Protein AF-Q64CR0-F1 (afdb_monomer_lite)

Radius of gyration: 26.41 Å; chains: 1; bounding box: 49×32×72 Å

Sequence (148 aa):
MQRGFYLWGGCTNNNISYNNIIGNGNYNATGGGYEWQLYNGQSDDVDAANNWWGTNNEDQIIASIYDWNDNPKRGNATYLPILEQPAPCAPTPEEPPAFTTTDAVIALQIAAGSRPPDPRWDVSRDGSVTSLDALMILQAAAGGIEIG

pLDDT: mean 86.83, std 11.51, range [48.28, 96.38]

Foldseek 3Di:
DQAAAADAPPDPPQEAALAELAPRACDDPVLRAGARSDEFHAAAEHEQEHYENVAPPVVRVVRNYHACVNPVSGHYYHHPPYDHDHRPPDPPPPDPPQLALVLLVVLDCCQVVVDPDDCVQPLVPPPGSHNVSSVVSVCSNVVNDDRD

Structure (mmCIF, N/CA/C/O backbone):
data_AF-Q64CR0-F1
#
_entry.id   AF-Q64CR0-F1
#
loop_
_atom_site.group_PDB
_atom_site.id
_atom_site.type_symbol
_atom_site.label_atom_id
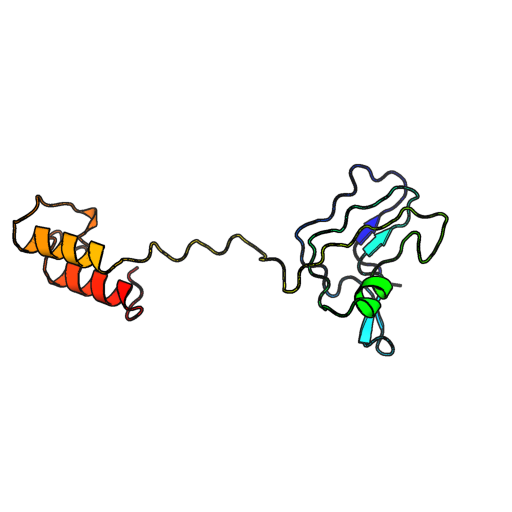_atom_site.label_alt_id
_atom_site.label_comp_id
_atom_site.label_asym_id
_atom_site.label_entity_id
_atom_site.label_seq_id
_atom_site.pdbx_PDB_ins_code
_atom_site.Cartn_x
_atom_site.Cartn_y
_atom_site.Cartn_z
_atom_site.occupancy
_atom_site.B_iso_or_equiv
_atom_site.auth_seq_id
_atom_site.auth_comp_id
_atom_site.auth_asym_id
_atom_site.auth_atom_id
_atom_site.pdbx_PDB_model_num
ATOM 1 N N . MET A 1 1 ? -2.711 0.538 -26.049 1.00 60.31 1 MET A N 1
ATOM 2 C CA . MET A 1 1 ? -1.972 -0.102 -24.942 1.00 60.31 1 MET A CA 1
ATOM 3 C C . MET A 1 1 ? -2.326 0.656 -23.683 1.00 60.31 1 MET A C 1
ATOM 5 O O . MET A 1 1 ? -2.060 1.851 -23.630 1.00 60.31 1 MET A O 1
ATOM 9 N N . GLN A 1 2 ? -3.024 0.004 -22.757 1.00 74.81 2 GLN A N 1
ATOM 10 C CA . GLN A 1 2 ? -3.391 0.595 -21.474 1.00 74.81 2 GLN A CA 1
ATOM 11 C C . GLN A 1 2 ? -2.157 0.569 -20.568 1.00 74.81 2 GLN A C 1
ATOM 13 O O . GLN A 1 2 ? -1.472 -0.448 -20.498 1.00 74.81 2 GLN A O 1
ATOM 18 N N . ARG A 1 3 ? -1.834 1.714 -19.969 1.00 80.62 3 ARG A N 1
ATOM 19 C CA . ARG A 1 3 ? -0.774 1.875 -18.970 1.00 80.62 3 ARG A CA 1
ATOM 20 C C . ARG A 1 3 ? -1.450 2.398 -17.713 1.00 80.62 3 ARG A C 1
ATOM 22 O O . ARG A 1 3 ? -2.359 3.218 -17.846 1.00 80.62 3 ARG A O 1
ATOM 29 N N . GLY A 1 4 ? -1.012 1.921 -16.556 1.00 87.75 4 GLY A N 1
ATOM 30 C CA . GLY A 1 4 ? -1.514 2.374 -15.267 1.00 87.75 4 GLY A CA 1
ATOM 31 C C . GLY A 1 4 ? -0.984 3.756 -14.913 1.00 87.75 4 GLY A C 1
ATOM 32 O O . GLY A 1 4 ? -1.261 4.741 -15.597 1.00 87.75 4 GLY A O 1
ATOM 33 N N . PHE A 1 5 ? -0.185 3.836 -13.852 1.00 89.69 5 PHE A N 1
ATOM 34 C CA . PHE A 1 5 ? 0.500 5.076 -13.502 1.00 89.69 5 PHE A CA 1
ATOM 35 C C . PHE A 1 5 ? 1.548 5.410 -14.562 1.00 89.69 5 PHE A C 1
ATOM 37 O O . PHE A 1 5 ? 2.520 4.681 -14.731 1.00 89.69 5 PHE A O 1
ATOM 44 N N . TYR A 1 6 ? 1.343 6.505 -15.289 1.00 91.62 6 TYR A N 1
ATOM 45 C CA . TYR A 1 6 ? 2.212 6.921 -16.385 1.00 91.62 6 TYR A CA 1
ATOM 46 C C . TYR A 1 6 ? 2.936 8.217 -16.037 1.00 91.62 6 TYR A C 1
ATOM 48 O O . TYR A 1 6 ? 2.332 9.291 -16.048 1.00 91.62 6 TYR A O 1
ATOM 56 N N . LEU A 1 7 ? 4.233 8.116 -15.750 1.00 91.00 7 LEU A N 1
ATOM 57 C CA . LEU A 1 7 ? 5.079 9.272 -15.477 1.00 91.00 7 LEU A CA 1
ATOM 58 C C . LEU A 1 7 ? 5.726 9.733 -16.784 1.00 91.00 7 LEU A C 1
ATOM 60 O O . LEU A 1 7 ? 6.404 8.958 -17.464 1.00 91.00 7 LEU A O 1
ATOM 64 N N . TRP A 1 8 ? 5.497 10.992 -17.151 1.00 88.12 8 TRP A N 1
ATOM 65 C CA . TRP A 1 8 ? 6.022 11.609 -18.370 1.00 88.12 8 TRP A CA 1
ATOM 66 C C . TRP A 1 8 ? 6.968 12.762 -18.027 1.00 88.12 8 TRP A C 1
ATOM 68 O O . TRP A 1 8 ? 6.900 13.321 -16.938 1.00 88.12 8 TRP A O 1
ATOM 78 N N . GLY A 1 9 ? 7.868 13.103 -18.956 1.00 83.75 9 GLY A N 1
ATOM 79 C CA . GLY A 1 9 ? 8.964 14.047 -18.720 1.00 83.75 9 GLY A CA 1
ATOM 80 C C . GLY A 1 9 ? 8.524 15.338 -18.021 1.00 83.75 9 GLY A C 1
ATOM 81 O O . GLY A 1 9 ? 7.617 16.023 -18.494 1.00 83.75 9 GLY A O 1
ATOM 82 N N . GLY A 1 10 ? 9.197 15.654 -16.910 1.00 80.19 10 GLY A N 1
ATOM 83 C CA . GLY A 1 10 ? 8.918 16.819 -16.067 1.00 80.19 10 GLY A CA 1
ATOM 84 C C . GLY A 1 10 ? 8.221 16.512 -14.735 1.00 80.19 10 GLY A C 1
ATOM 85 O O . GLY A 1 10 ? 8.020 17.442 -13.955 1.00 80.19 10 GLY A O 1
ATOM 86 N N . CYS A 1 11 ? 7.864 15.253 -14.446 1.00 85.56 11 CYS A N 1
ATOM 87 C CA . CYS A 1 11 ? 7.427 14.841 -13.109 1.00 85.56 11 CYS A CA 1
ATOM 88 C C . CYS A 1 11 ? 8.577 14.985 -12.095 1.00 85.56 11 CYS A C 1
ATOM 90 O O . CYS A 1 11 ? 9.704 14.575 -12.350 1.00 85.56 11 CYS A O 1
ATOM 92 N N . THR A 1 12 ? 8.300 15.581 -10.936 1.00 85.44 12 THR A N 1
ATOM 93 C CA . THR A 1 12 ? 9.266 15.733 -9.838 1.00 85.44 12 THR A CA 1
ATOM 94 C C . THR A 1 12 ? 8.683 15.150 -8.555 1.00 85.44 12 THR A C 1
ATOM 96 O O . THR A 1 12 ? 7.465 15.051 -8.419 1.00 85.44 12 THR A O 1
ATOM 99 N N . ASN A 1 13 ? 9.546 14.767 -7.606 1.00 85.56 13 ASN A N 1
ATOM 100 C CA . ASN A 1 13 ? 9.154 14.094 -6.358 1.00 85.56 13 ASN A CA 1
ATOM 101 C C . ASN A 1 13 ? 8.369 12.792 -6.602 1.00 85.56 13 ASN A C 1
ATOM 103 O O . ASN A 1 13 ? 7.288 12.595 -6.050 1.00 85.56 13 ASN A O 1
ATOM 107 N N . ASN A 1 14 ? 8.917 11.912 -7.443 1.00 90.00 14 ASN A N 1
ATOM 108 C CA . ASN A 1 14 ? 8.285 10.676 -7.910 1.00 90.00 14 ASN A CA 1
ATOM 109 C C . ASN A 1 14 ? 8.219 9.587 -6.820 1.00 90.00 14 ASN A C 1
ATOM 111 O O . ASN A 1 14 ? 8.844 8.538 -6.948 1.00 90.00 14 ASN A O 1
ATOM 115 N N . ASN A 1 15 ? 7.483 9.848 -5.740 1.00 93.81 15 ASN A N 1
ATOM 116 C CA . ASN A 1 15 ? 7.232 8.902 -4.660 1.00 93.81 15 ASN A CA 1
ATOM 117 C C . ASN A 1 15 ? 5.801 8.361 -4.761 1.00 93.81 15 ASN A C 1
ATOM 119 O O . ASN A 1 15 ? 4.828 9.099 -4.601 1.00 93.81 15 ASN A O 1
ATOM 123 N N . ILE A 1 16 ? 5.692 7.065 -5.021 1.00 92.19 16 ILE A N 1
ATOM 124 C CA . ILE A 1 16 ? 4.451 6.306 -5.102 1.00 92.19 16 ILE A CA 1
ATOM 125 C C . ILE A 1 16 ? 4.616 5.155 -4.118 1.00 92.19 16 ILE A C 1
ATOM 127 O O . ILE A 1 16 ? 4.974 4.068 -4.530 1.00 92.19 16 ILE A O 1
ATOM 131 N N . SER A 1 17 ? 4.402 5.372 -2.824 1.00 92.12 17 SER A N 1
ATOM 132 C CA . SER A 1 17 ? 4.565 4.344 -1.783 1.00 92.12 17 SER A CA 1
ATOM 133 C C . SER A 1 17 ? 3.294 4.172 -0.954 1.00 92.12 17 SER A C 1
ATOM 135 O O . SER A 1 17 ? 2.471 5.087 -0.888 1.00 92.12 17 SER A O 1
ATOM 137 N N . TYR A 1 18 ? 3.128 3.005 -0.321 1.00 90.88 18 TYR A N 1
ATOM 138 C CA . TYR A 1 18 ? 1.992 2.673 0.555 1.00 90.88 18 TYR A CA 1
ATOM 139 C C . TYR A 1 18 ? 0.626 2.582 -0.145 1.00 90.88 18 TYR A C 1
ATOM 141 O O . TYR A 1 18 ? -0.404 2.919 0.435 1.00 90.88 18 TYR A O 1
ATOM 149 N N . ASN A 1 19 ? 0.598 2.096 -1.388 1.00 91.06 19 ASN A N 1
ATOM 150 C CA . ASN A 1 19 ? -0.622 1.934 -2.182 1.00 91.06 19 ASN A CA 1
ATOM 151 C C . ASN A 1 19 ? -0.907 0.468 -2.541 1.00 91.06 19 ASN A C 1
ATOM 153 O O . ASN A 1 19 ? -0.029 -0.394 -2.525 1.00 91.06 19 ASN A O 1
ATOM 157 N N . ASN A 1 20 ? -2.151 0.214 -2.952 1.00 91.44 20 ASN A N 1
ATOM 158 C CA . ASN A 1 20 ? -2.539 -0.972 -3.714 1.00 91.44 20 ASN A CA 1
ATOM 159 C C . ASN A 1 20 ? -2.471 -0.660 -5.210 1.00 91.44 20 ASN A C 1
ATOM 161 O O . ASN A 1 20 ? -3.334 0.044 -5.734 1.00 91.44 20 ASN A O 1
ATOM 165 N N . ILE A 1 21 ? -1.474 -1.196 -5.903 1.00 91.62 21 ILE A N 1
ATOM 166 C CA . ILE A 1 21 ? -1.304 -1.074 -7.350 1.00 91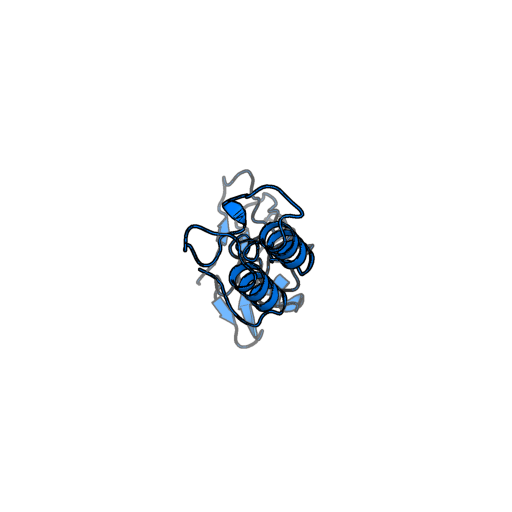.62 21 ILE A CA 1
ATOM 167 C C . ILE A 1 21 ? -1.753 -2.396 -7.981 1.00 91.62 21 ILE A C 1
ATOM 169 O O . ILE A 1 21 ? -0.963 -3.323 -8.132 1.00 91.62 21 ILE A O 1
ATOM 173 N N . ILE A 1 22 ? -3.045 -2.498 -8.306 1.00 89.56 22 ILE A N 1
ATOM 174 C CA . ILE A 1 22 ? -3.657 -3.736 -8.809 1.00 89.56 22 ILE A CA 1
ATOM 175 C C . ILE A 1 22 ? -4.527 -3.433 -10.025 1.00 89.56 22 ILE A C 1
ATOM 177 O O . ILE A 1 22 ? -5.421 -2.596 -9.955 1.00 89.56 22 ILE A O 1
ATOM 181 N N . GLY A 1 23 ? -4.322 -4.157 -11.124 1.00 87.50 23 GLY A N 1
ATOM 182 C CA . GLY A 1 23 ? -5.198 -4.087 -12.294 1.00 87.50 23 GLY A CA 1
ATOM 183 C C . GLY A 1 23 ? -5.109 -2.779 -13.079 1.00 87.50 23 GLY A C 1
ATOM 184 O O . GLY A 1 23 ? -5.988 -2.486 -13.883 1.00 87.50 23 GLY A O 1
ATOM 185 N N . ASN A 1 24 ? -4.053 -1.989 -12.862 1.00 85.62 24 ASN A N 1
ATOM 186 C CA . ASN A 1 24 ? -3.898 -0.681 -13.505 1.00 85.62 24 ASN A CA 1
ATOM 187 C C . ASN A 1 24 ? -3.365 -0.785 -14.946 1.00 85.62 24 ASN A C 1
ATOM 189 O O . ASN A 1 24 ? -3.497 0.148 -15.737 1.00 85.62 24 ASN A O 1
ATOM 193 N N . GLY A 1 25 ? -2.734 -1.911 -15.272 1.00 85.56 25 GLY A N 1
ATOM 194 C CA . GLY A 1 25 ? -2.094 -2.181 -16.554 1.00 85.56 25 GLY A CA 1
ATOM 195 C C . GLY A 1 25 ? -2.948 -3.013 -17.511 1.00 85.56 25 GLY A C 1
ATOM 196 O O . GLY A 1 25 ? -4.147 -3.200 -17.315 1.00 85.56 25 GLY A O 1
ATOM 197 N N . ASN A 1 26 ? -2.318 -3.553 -18.552 1.00 87.62 26 ASN A N 1
ATOM 198 C CA . ASN A 1 26 ? -2.961 -4.509 -19.451 1.00 87.62 26 ASN A CA 1
ATOM 199 C C . ASN A 1 26 ? -2.784 -5.936 -18.916 1.00 87.62 26 ASN A C 1
ATOM 201 O O . ASN A 1 26 ? -1.672 -6.323 -18.576 1.00 87.62 26 ASN A O 1
ATOM 205 N N . TYR A 1 27 ? -3.847 -6.738 -18.868 1.00 86.31 27 TYR A N 1
ATOM 206 C CA . TYR A 1 27 ? -3.720 -8.131 -18.435 1.00 86.31 27 TYR A CA 1
ATOM 207 C C . TYR A 1 27 ? -3.036 -8.979 -19.518 1.00 86.31 27 TYR A C 1
ATOM 209 O O . TYR A 1 27 ? -3.538 -9.077 -20.641 1.00 86.31 27 TYR A O 1
ATOM 217 N N . ASN A 1 28 ? -1.914 -9.617 -19.182 1.00 85.81 28 ASN A N 1
ATOM 218 C CA . ASN A 1 28 ? -1.245 -10.596 -20.031 1.00 85.81 28 ASN A CA 1
ATOM 219 C C . ASN A 1 28 ? -1.557 -12.016 -19.535 1.00 85.81 28 ASN A C 1
ATOM 221 O O . ASN A 1 28 ? -1.006 -12.485 -18.538 1.00 85.81 28 ASN A O 1
ATOM 225 N N . ALA A 1 29 ? -2.410 -12.726 -20.279 1.00 84.75 29 ALA A N 1
ATOM 226 C CA . ALA A 1 29 ? -2.801 -14.101 -19.965 1.00 84.75 29 ALA A CA 1
ATOM 227 C C . ALA A 1 29 ? -1.630 -15.102 -20.008 1.00 84.75 29 ALA A C 1
ATOM 229 O O . ALA A 1 29 ? -1.674 -16.112 -19.314 1.00 84.75 29 ALA A O 1
ATOM 230 N N . THR A 1 30 ? -0.579 -14.823 -20.784 1.00 84.19 30 THR A N 1
ATOM 231 C CA . THR A 1 30 ? 0.622 -15.669 -20.871 1.00 84.19 30 THR A CA 1
ATOM 232 C C . THR A 1 30 ? 1.508 -15.518 -19.633 1.00 84.19 30 THR A C 1
ATOM 234 O O . THR A 1 30 ? 2.052 -16.507 -19.156 1.00 84.19 30 THR A O 1
ATOM 237 N N . GLY A 1 31 ? 1.638 -14.297 -19.097 1.00 76.50 31 GLY A N 1
ATOM 238 C CA . GLY A 1 31 ? 2.384 -14.013 -17.859 1.00 76.50 31 GLY A CA 1
ATOM 239 C C . GLY A 1 31 ? 1.558 -14.184 -16.576 1.00 76.50 31 GLY A C 1
ATOM 240 O O . GLY A 1 31 ? 2.094 -14.141 -15.468 1.00 76.50 31 GLY A O 1
ATOM 241 N N . GLY A 1 32 ? 0.240 -14.370 -16.710 1.00 80.88 32 GLY A N 1
ATOM 242 C CA . GLY A 1 32 ? -0.687 -14.527 -15.591 1.00 80.88 32 GLY A CA 1
ATOM 243 C C . GLY A 1 32 ? -0.817 -13.280 -14.710 1.00 80.88 32 GLY A C 1
ATOM 244 O O . GLY A 1 32 ? -1.171 -13.411 -13.541 1.00 80.88 32 GLY A O 1
ATOM 245 N N . GLY A 1 33 ? -0.522 -12.090 -15.242 1.00 82.94 33 GLY A N 1
ATOM 246 C CA . GLY A 1 33 ? -0.438 -10.844 -14.476 1.00 82.94 33 GLY A CA 1
ATOM 247 C C . GLY A 1 33 ? -0.726 -9.595 -15.311 1.00 82.94 33 GLY A C 1
ATOM 248 O O . GLY A 1 33 ? -0.936 -9.672 -16.521 1.00 82.94 33 GLY A O 1
ATOM 249 N N . TYR A 1 34 ? -0.765 -8.436 -14.653 1.00 86.25 34 TYR A N 1
ATOM 250 C CA . TYR A 1 34 ? -0.947 -7.141 -15.312 1.00 86.25 34 TYR A CA 1
ATOM 251 C C . TYR A 1 34 ? 0.406 -6.527 -15.670 1.00 86.25 34 TYR A C 1
ATOM 253 O O . TYR A 1 34 ? 1.241 -6.326 -14.797 1.00 86.25 34 TYR A O 1
ATOM 261 N N . GLU A 1 35 ? 0.596 -6.171 -16.935 1.00 88.94 35 GLU A N 1
ATOM 262 C CA . GLU A 1 35 ? 1.792 -5.492 -17.435 1.00 88.94 35 GLU A CA 1
ATOM 263 C C . GLU A 1 35 ? 1.611 -3.977 -17.419 1.00 88.94 35 GLU A C 1
ATOM 265 O O . GLU A 1 35 ? 0.528 -3.462 -17.723 1.00 88.94 35 GLU A O 1
ATOM 270 N N . TRP A 1 36 ? 2.691 -3.257 -17.114 1.00 91.44 36 TRP A N 1
ATOM 271 C CA . TRP A 1 36 ? 2.727 -1.788 -17.111 1.00 91.44 36 TRP A CA 1
ATOM 272 C C . TRP A 1 36 ? 1.698 -1.143 -16.168 1.00 91.44 36 TRP A C 1
ATOM 274 O O . TRP A 1 36 ? 1.072 -0.127 -16.494 1.00 91.44 36 TRP A O 1
ATOM 284 N N . GLN A 1 37 ? 1.525 -1.734 -14.985 1.00 93.38 37 GLN A N 1
ATOM 285 C CA . GLN A 1 37 ? 0.800 -1.128 -13.869 1.00 93.38 37 GLN A CA 1
ATOM 286 C C . GLN A 1 37 ? 1.457 0.186 -13.418 1.00 93.38 37 GLN A C 1
ATOM 288 O O . GLN A 1 37 ? 0.750 1.149 -13.109 1.00 93.38 37 GLN A O 1
ATOM 293 N N . LEU A 1 38 ? 2.794 0.241 -13.447 1.00 94.56 38 LEU A N 1
ATOM 294 C CA . LEU A 1 38 ? 3.601 1.454 -13.318 1.00 94.56 38 LEU A CA 1
ATOM 295 C C . LEU A 1 38 ? 4.474 1.602 -14.566 1.00 94.56 38 LEU A C 1
ATOM 297 O O . LEU A 1 38 ? 5.156 0.668 -14.974 1.00 94.56 38 LEU A O 1
ATOM 301 N N . TYR A 1 39 ? 4.461 2.778 -15.181 1.00 94.56 39 TYR A N 1
ATOM 302 C CA . TYR A 1 39 ? 5.239 3.071 -16.375 1.00 94.56 39 TYR A CA 1
ATOM 303 C C . TYR A 1 39 ? 6.065 4.338 -16.166 1.00 94.56 39 TYR A C 1
ATOM 305 O O . TYR A 1 39 ? 5.544 5.459 -16.224 1.00 94.56 39 TYR A O 1
ATOM 313 N N . ASN A 1 40 ? 7.373 4.153 -15.981 1.00 94.31 40 ASN A N 1
ATOM 314 C CA . ASN A 1 40 ? 8.339 5.231 -15.867 1.00 94.31 40 ASN A CA 1
ATOM 315 C C . ASN A 1 40 ? 8.814 5.684 -17.260 1.00 94.31 40 ASN A C 1
ATOM 317 O O . ASN A 1 40 ? 9.752 5.154 -17.855 1.00 94.31 40 ASN A O 1
ATOM 321 N N . GLY A 1 41 ? 8.125 6.675 -17.828 1.00 92.56 41 GLY A N 1
ATOM 322 C CA . GLY A 1 41 ? 8.417 7.239 -19.149 1.00 92.56 41 GLY A CA 1
ATOM 323 C C . GLY A 1 41 ? 9.451 8.369 -19.153 1.00 92.56 41 GLY A C 1
ATOM 324 O O . GLY A 1 41 ? 9.659 8.986 -20.200 1.00 92.56 41 GLY A O 1
ATOM 325 N N . GLN A 1 42 ? 10.096 8.643 -18.024 1.00 93.50 42 GLN A N 1
ATOM 326 C CA . GLN A 1 42 ? 11.094 9.702 -17.812 1.00 93.50 42 GLN A CA 1
ATOM 327 C C . GLN A 1 42 ? 12.482 9.105 -17.530 1.00 93.50 42 GLN A C 1
ATOM 329 O O . GLN A 1 42 ? 12.628 7.888 -17.443 1.00 93.50 42 GLN A O 1
ATOM 334 N N . SER A 1 43 ? 13.503 9.958 -17.437 1.00 93.62 43 SER A N 1
ATOM 335 C CA . SER A 1 43 ? 14.869 9.581 -17.043 1.00 93.62 43 SER A CA 1
ATOM 336 C C . SER A 1 43 ? 15.097 9.599 -15.532 1.00 93.62 43 SER A C 1
ATOM 338 O O . SER A 1 43 ? 16.126 9.108 -15.087 1.00 93.62 43 SER A O 1
ATOM 340 N N . ASP A 1 44 ? 14.173 10.182 -14.768 1.00 94.88 44 ASP A N 1
ATOM 341 C CA . ASP A 1 44 ? 14.284 10.289 -13.317 1.00 94.88 44 ASP A CA 1
ATOM 342 C C . ASP A 1 44 ? 13.787 9.015 -12.631 1.00 94.88 44 ASP A C 1
ATOM 344 O O . ASP A 1 44 ? 12.842 8.360 -13.096 1.00 94.88 44 ASP A O 1
ATOM 348 N N . ASP A 1 45 ? 14.432 8.677 -11.519 1.00 94.38 45 ASP A N 1
ATOM 349 C CA . ASP A 1 45 ? 14.073 7.523 -10.704 1.00 94.38 45 ASP A CA 1
ATOM 350 C C . ASP A 1 45 ? 12.714 7.728 -10.017 1.00 94.38 45 ASP A C 1
ATOM 352 O O . ASP A 1 45 ? 12.263 8.855 -9.764 1.00 94.38 45 ASP A O 1
ATOM 356 N N . VAL A 1 46 ? 12.055 6.610 -9.725 1.00 95.62 46 VAL A N 1
ATOM 357 C CA . VAL A 1 46 ? 10.766 6.539 -9.037 1.00 95.62 46 VAL A CA 1
ATOM 358 C C . VAL A 1 46 ? 10.933 5.672 -7.799 1.00 95.62 46 VAL A C 1
ATOM 360 O O . VAL A 1 46 ? 11.406 4.539 -7.884 1.00 95.62 46 VAL A O 1
ATOM 363 N N . ASP A 1 47 ? 10.523 6.197 -6.650 1.00 95.81 47 ASP A N 1
ATOM 364 C CA . ASP A 1 47 ? 10.357 5.398 -5.442 1.00 95.81 47 ASP A CA 1
ATOM 365 C C . ASP A 1 47 ? 8.963 4.771 -5.480 1.00 95.81 47 ASP A C 1
ATOM 367 O O . ASP A 1 47 ? 7.951 5.467 -5.388 1.00 95.81 47 ASP A O 1
ATOM 371 N N . ALA A 1 48 ? 8.923 3.460 -5.694 1.00 95.06 48 ALA A N 1
ATOM 372 C CA . ALA A 1 48 ? 7.719 2.644 -5.736 1.00 95.06 48 ALA A CA 1
ATOM 373 C C . ALA A 1 48 ? 7.725 1.574 -4.630 1.00 95.06 48 ALA A C 1
ATOM 375 O O . ALA A 1 48 ? 7.069 0.531 -4.759 1.00 95.06 48 ALA A O 1
ATOM 376 N N . ALA A 1 49 ? 8.483 1.804 -3.557 1.00 94.38 49 ALA A N 1
ATOM 377 C CA . ALA A 1 49 ? 8.586 0.883 -2.441 1.00 94.38 49 ALA A CA 1
ATOM 378 C C . ALA A 1 49 ? 7.304 0.868 -1.598 1.00 94.38 49 ALA A C 1
ATOM 380 O O . ALA A 1 49 ? 6.489 1.790 -1.613 1.00 94.38 49 ALA A O 1
ATOM 381 N N . ASN A 1 50 ? 7.143 -0.180 -0.796 1.00 94.00 50 ASN A N 1
ATOM 382 C CA . ASN A 1 50 ? 6.035 -0.370 0.138 1.00 94.00 50 ASN A CA 1
ATOM 383 C C . ASN A 1 50 ? 4.653 -0.363 -0.534 1.00 94.00 50 ASN A C 1
ATOM 385 O O . ASN A 1 50 ? 3.679 0.074 0.074 1.00 94.00 50 ASN A O 1
ATOM 389 N N . ASN A 1 51 ? 4.542 -0.837 -1.775 1.00 93.88 51 ASN A N 1
ATOM 390 C CA . ASN A 1 51 ? 3.249 -1.055 -2.424 1.00 93.88 51 ASN A CA 1
ATOM 391 C C . ASN A 1 51 ? 2.882 -2.534 -2.471 1.00 93.88 51 ASN A C 1
ATOM 393 O O . ASN A 1 51 ? 3.745 -3.413 -2.489 1.00 93.88 51 ASN A O 1
ATOM 397 N N . TRP A 1 52 ? 1.581 -2.786 -2.562 1.00 94.12 52 TRP A N 1
ATOM 398 C CA . TRP A 1 52 ? 1.029 -4.081 -2.925 1.00 94.12 52 TRP A CA 1
ATOM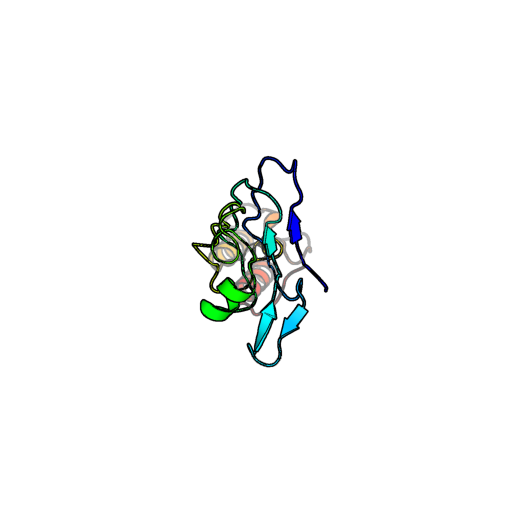 399 C C . TRP A 1 52 ? 0.753 -4.129 -4.426 1.00 94.12 52 TRP A C 1
ATOM 401 O O . TRP A 1 52 ? -0.044 -3.338 -4.926 1.00 94.12 52 TRP A O 1
ATOM 411 N N . TRP A 1 53 ? 1.365 -5.076 -5.136 1.00 92.94 53 TRP A N 1
ATOM 412 C CA . TRP A 1 53 ? 1.292 -5.185 -6.603 1.00 92.94 53 TRP A CA 1
ATOM 413 C C . TRP A 1 53 ? 0.224 -6.169 -7.109 1.00 92.94 53 TRP A C 1
ATOM 415 O O . TRP A 1 53 ? 0.143 -6.457 -8.306 1.00 92.94 53 TRP A O 1
ATOM 425 N N . GLY A 1 54 ? -0.586 -6.720 -6.198 1.00 90.00 54 GLY A N 1
ATOM 426 C CA . GLY A 1 54 ? -1.572 -7.761 -6.503 1.00 90.00 54 GLY A CA 1
ATOM 427 C C . GLY A 1 54 ? -1.027 -9.192 -6.438 1.00 90.00 54 GLY A C 1
ATOM 428 O O . GLY A 1 54 ? -1.801 -10.133 -6.597 1.00 90.00 54 GLY A O 1
ATOM 429 N N . THR A 1 55 ? 0.276 -9.369 -6.213 1.00 90.00 55 THR A N 1
ATOM 430 C CA . THR A 1 55 ? 0.966 -10.665 -6.195 1.00 90.00 55 THR A CA 1
ATOM 431 C C . THR A 1 55 ? 2.277 -10.563 -5.411 1.00 90.00 55 THR A C 1
ATOM 433 O O . THR A 1 55 ? 2.842 -9.478 -5.306 1.00 90.00 55 THR A O 1
ATOM 436 N N . ASN A 1 56 ? 2.765 -11.703 -4.914 1.00 92.44 56 ASN A N 1
ATOM 437 C CA . ASN A 1 56 ? 4.109 -11.865 -4.335 1.00 92.44 56 ASN A CA 1
ATOM 438 C C . ASN A 1 56 ? 5.108 -12.465 -5.335 1.00 92.44 56 ASN A C 1
ATOM 440 O O . ASN A 1 56 ? 6.255 -12.731 -4.988 1.00 92.44 56 ASN A O 1
ATOM 444 N N . ASN A 1 57 ? 4.670 -12.738 -6.566 1.00 91.88 57 ASN A N 1
ATOM 445 C CA . ASN A 1 57 ? 5.538 -13.267 -7.606 1.00 91.88 57 ASN A CA 1
ATOM 446 C C . ASN A 1 57 ? 6.374 -12.132 -8.212 1.00 91.88 57 ASN A C 1
ATOM 448 O O . ASN A 1 57 ? 5.855 -11.323 -8.978 1.00 91.88 57 ASN A O 1
ATOM 452 N N . GLU A 1 58 ? 7.663 -12.100 -7.884 1.00 91.50 58 GLU A N 1
ATOM 453 C CA . GLU A 1 58 ? 8.604 -11.067 -8.323 1.00 91.50 58 GLU A CA 1
ATOM 454 C C . GLU A 1 58 ? 8.677 -10.931 -9.851 1.00 91.50 58 GLU A C 1
ATOM 456 O O . GLU A 1 58 ? 8.666 -9.810 -10.350 1.00 91.50 58 GLU A O 1
ATOM 461 N N . ASP A 1 59 ? 8.615 -12.030 -10.612 1.00 90.75 59 ASP A N 1
ATOM 462 C CA . ASP A 1 59 ? 8.619 -11.976 -12.083 1.00 90.75 59 ASP A CA 1
ATOM 463 C C . ASP A 1 59 ? 7.391 -11.228 -12.625 1.00 90.75 59 ASP A C 1
ATOM 465 O O . ASP A 1 59 ? 7.480 -10.459 -13.585 1.00 90.75 59 ASP A O 1
ATOM 469 N N . GLN A 1 60 ? 6.230 -11.419 -11.988 1.00 91.56 60 GLN A N 1
ATOM 470 C CA . GLN A 1 60 ? 5.006 -10.697 -12.345 1.00 91.56 60 GLN A CA 1
ATOM 471 C C . GLN A 1 60 ? 5.080 -9.223 -11.943 1.00 91.56 60 GLN A C 1
ATOM 473 O O . GLN A 1 60 ? 4.548 -8.375 -12.657 1.00 91.56 60 GLN A O 1
ATOM 478 N N . ILE A 1 61 ? 5.738 -8.910 -10.824 1.00 93.19 61 ILE A N 1
ATOM 479 C CA . ILE A 1 61 ? 5.934 -7.532 -10.360 1.00 93.19 61 ILE A CA 1
ATOM 480 C C . ILE A 1 61 ? 6.873 -6.792 -11.311 1.00 93.19 61 ILE A C 1
ATOM 482 O O . ILE A 1 61 ? 6.513 -5.714 -11.780 1.00 93.19 61 ILE A O 1
ATOM 486 N N . ILE A 1 62 ? 8.010 -7.395 -11.665 1.00 93.00 62 ILE A N 1
ATOM 487 C CA . ILE A 1 62 ? 8.968 -6.847 -12.632 1.00 93.00 62 ILE A CA 1
ATOM 488 C C . ILE A 1 62 ? 8.273 -6.607 -13.974 1.00 93.00 62 ILE A C 1
ATOM 490 O O . ILE A 1 62 ? 8.330 -5.498 -14.487 1.00 93.00 62 ILE A O 1
ATOM 494 N N . ALA A 1 63 ? 7.526 -7.581 -14.506 1.00 91.62 63 ALA A N 1
ATOM 495 C CA . ALA A 1 63 ? 6.768 -7.398 -15.751 1.00 91.62 63 ALA A CA 1
ATOM 496 C C . ALA A 1 63 ? 5.673 -6.310 -15.655 1.00 91.62 63 ALA A C 1
ATOM 498 O O . ALA A 1 63 ? 5.235 -5.745 -16.664 1.00 91.62 63 ALA A O 1
ATOM 499 N N . SER A 1 64 ? 5.208 -6.003 -14.442 1.00 92.81 64 SER A N 1
ATOM 500 C CA . SER A 1 64 ? 4.207 -4.965 -14.191 1.00 92.81 64 SER A CA 1
ATOM 501 C C . SER A 1 64 ? 4.779 -3.546 -14.131 1.00 92.81 64 SER A C 1
ATOM 503 O O . SER A 1 64 ? 4.008 -2.581 -14.141 1.00 92.81 64 SER A O 1
ATOM 505 N N . ILE A 1 65 ? 6.103 -3.401 -14.117 1.00 95.50 65 ILE A N 1
ATOM 506 C CA . ILE A 1 65 ? 6.820 -2.133 -14.015 1.00 95.50 65 ILE A CA 1
ATOM 507 C C . ILE A 1 65 ? 7.601 -1.924 -15.310 1.00 95.50 65 ILE A C 1
ATOM 509 O O . ILE A 1 65 ? 8.309 -2.812 -15.751 1.00 95.50 65 ILE A O 1
ATOM 513 N N . TYR A 1 66 ? 7.461 -0.753 -15.928 1.00 94.50 66 TYR A N 1
ATOM 514 C CA . TYR A 1 66 ? 8.310 -0.357 -17.050 1.00 94.50 66 TYR A CA 1
ATOM 515 C C . TYR A 1 66 ? 9.314 0.700 -16.593 1.00 94.50 66 TYR A C 1
ATOM 517 O O . TYR A 1 66 ? 8.893 1.805 -16.232 1.00 94.50 66 TYR A O 1
ATOM 525 N N . ASP A 1 67 ? 10.612 0.396 -16.631 1.00 95.25 67 ASP A N 1
ATOM 526 C CA . ASP A 1 67 ? 11.668 1.281 -16.120 1.00 95.25 67 ASP A CA 1
ATOM 527 C C . ASP A 1 67 ? 13.033 1.116 -16.835 1.00 95.25 67 ASP A C 1
ATOM 529 O O . ASP A 1 67 ? 13.095 0.814 -18.033 1.00 95.25 67 ASP A O 1
ATOM 533 N N . TRP A 1 68 ? 14.136 1.402 -16.131 1.00 95.81 68 TRP A N 1
ATOM 534 C CA . TRP A 1 68 ? 15.507 1.209 -16.605 1.00 95.81 68 TRP A CA 1
ATOM 535 C C . TRP A 1 68 ? 15.810 -0.229 -17.058 1.00 95.81 68 TRP A C 1
ATOM 537 O O . TRP A 1 68 ? 16.542 -0.406 -18.037 1.00 95.81 68 TRP A O 1
ATOM 547 N N . ASN A 1 69 ? 15.240 -1.242 -16.395 1.00 94.31 69 ASN A N 1
ATOM 548 C CA . ASN A 1 69 ? 15.450 -2.652 -16.721 1.00 94.31 69 ASN A CA 1
ATOM 549 C C . ASN A 1 69 ? 14.896 -3.002 -18.115 1.00 94.31 69 ASN A C 1
ATOM 551 O O . ASN A 1 69 ? 15.512 -3.766 -18.857 1.00 94.31 69 ASN A O 1
ATOM 555 N N . ASP A 1 70 ? 13.782 -2.382 -18.515 1.00 94.56 70 ASP A N 1
ATOM 556 C CA . ASP A 1 70 ? 13.227 -2.506 -19.869 1.00 94.56 70 ASP A CA 1
ATOM 557 C C . ASP A 1 70 ? 13.939 -1.608 -20.883 1.00 94.56 70 ASP A C 1
ATOM 559 O O . ASP A 1 70 ? 14.072 -1.942 -22.066 1.00 94.56 70 ASP A O 1
ATOM 563 N N . ASN A 1 71 ? 14.349 -0.412 -20.454 1.00 94.31 71 ASN A N 1
ATOM 564 C CA . ASN A 1 71 ? 14.973 0.573 -21.321 1.00 94.31 71 ASN A CA 1
ATOM 565 C C . ASN A 1 71 ? 15.977 1.447 -20.553 1.00 94.31 71 ASN A C 1
ATOM 567 O O . ASN A 1 71 ? 15.558 2.366 -19.847 1.00 94.31 71 ASN A O 1
ATOM 571 N N . PRO A 1 72 ? 17.291 1.311 -20.818 1.00 94.56 72 PRO A N 1
ATOM 572 C CA . PRO A 1 72 ? 18.341 2.034 -20.094 1.00 94.56 72 PRO A CA 1
ATOM 573 C C . PRO A 1 72 ? 18.302 3.568 -20.189 1.00 94.56 72 PRO A C 1
ATOM 575 O O . PRO A 1 72 ? 19.095 4.245 -19.541 1.00 94.56 72 PRO A O 1
ATOM 578 N N . LYS A 1 73 ? 17.433 4.145 -21.034 1.00 94.25 73 LYS A N 1
ATOM 579 C CA . LYS A 1 73 ? 17.194 5.599 -21.111 1.00 94.25 73 LYS A CA 1
ATOM 580 C C . LYS A 1 73 ? 16.169 6.095 -20.084 1.00 94.25 73 LYS A C 1
ATOM 582 O O . LYS A 1 73 ? 15.854 7.286 -20.084 1.00 94.25 73 LYS A O 1
ATOM 587 N N . ARG A 1 74 ? 15.579 5.194 -19.300 1.00 94.19 74 ARG A N 1
ATOM 588 C CA . ARG A 1 74 ? 14.603 5.498 -18.253 1.00 94.19 74 ARG A CA 1
ATOM 589 C C . ARG A 1 74 ? 15.260 5.467 -16.882 1.00 94.19 74 ARG A C 1
ATOM 591 O O . ARG A 1 74 ? 16.306 4.844 -16.727 1.00 94.19 74 ARG A O 1
ATOM 598 N N . GLY A 1 75 ? 14.645 6.151 -15.924 1.00 93.94 75 GLY A N 1
ATOM 599 C CA . GLY A 1 75 ? 15.026 6.025 -14.520 1.00 93.94 75 GLY A CA 1
ATOM 600 C C . GLY A 1 75 ? 14.567 4.690 -13.939 1.00 93.94 75 GLY A C 1
ATOM 601 O O . GLY A 1 75 ? 13.645 4.056 -14.465 1.00 93.94 75 GLY A O 1
ATOM 602 N N . ASN A 1 76 ? 15.203 4.273 -12.854 1.00 95.44 76 ASN A N 1
ATOM 603 C CA . ASN A 1 76 ? 14.874 3.052 -12.131 1.00 95.44 76 ASN A CA 1
ATOM 604 C C . ASN A 1 76 ? 13.587 3.230 -11.314 1.00 95.44 76 ASN A C 1
ATOM 606 O O . ASN A 1 76 ? 13.374 4.285 -10.716 1.00 95.44 76 ASN A O 1
ATOM 610 N N . ALA A 1 77 ? 12.744 2.203 -11.252 1.00 95.69 77 ALA A N 1
ATOM 611 C CA . ALA A 1 77 ? 11.603 2.152 -10.349 1.00 95.69 77 ALA A CA 1
ATOM 612 C C . ALA A 1 77 ? 11.934 1.221 -9.176 1.00 95.69 77 ALA A C 1
ATOM 614 O O . ALA A 1 77 ? 11.871 -0.004 -9.271 1.00 95.69 77 ALA A O 1
ATOM 615 N N . THR A 1 78 ? 12.297 1.809 -8.040 1.00 96.38 78 THR A N 1
ATOM 616 C CA . THR A 1 78 ? 12.654 1.051 -6.839 1.00 96.38 78 THR A CA 1
ATOM 617 C C . THR A 1 78 ? 11.385 0.513 -6.188 1.00 96.38 78 THR A C 1
ATOM 619 O O . THR A 1 78 ? 10.672 1.265 -5.538 1.00 96.38 78 THR A O 1
ATOM 622 N N . TYR A 1 79 ? 11.084 -0.774 -6.369 1.00 94.50 79 TYR A N 1
ATOM 623 C CA . TYR A 1 79 ? 9.844 -1.394 -5.876 1.00 94.50 79 TYR A CA 1
ATOM 624 C C . TYR A 1 79 ? 10.012 -2.201 -4.582 1.00 94.50 79 TYR A C 1
ATOM 626 O O . TYR A 1 79 ? 9.023 -2.655 -4.007 1.00 94.50 79 TYR A O 1
ATOM 634 N N . LEU A 1 80 ? 11.253 -2.383 -4.119 1.00 94.00 80 LEU A N 1
ATOM 635 C CA . LEU A 1 80 ? 11.563 -3.079 -2.874 1.00 94.00 80 LEU A CA 1
ATOM 636 C C . LEU A 1 80 ? 11.722 -2.091 -1.707 1.00 94.00 80 LEU A C 1
ATOM 638 O O . LEU A 1 80 ? 12.356 -1.049 -1.880 1.00 94.00 80 LEU A O 1
ATOM 642 N N . PRO A 1 81 ? 11.232 -2.441 -0.503 1.00 95.12 81 PRO A N 1
ATOM 643 C CA . PRO A 1 81 ? 10.475 -3.660 -0.178 1.00 95.12 81 PRO A CA 1
ATOM 644 C C . PRO A 1 81 ? 9.048 -3.657 -0.758 1.00 95.12 81 PRO A C 1
ATOM 646 O O . PRO A 1 81 ? 8.429 -2.602 -0.855 1.00 95.12 81 PRO A O 1
ATOM 649 N N . ILE A 1 82 ? 8.510 -4.833 -1.100 1.00 92.56 82 ILE A N 1
ATOM 650 C CA . ILE A 1 82 ? 7.091 -4.998 -1.466 1.00 92.56 82 ILE A CA 1
ATOM 651 C C . ILE A 1 82 ? 6.238 -5.255 -0.220 1.00 92.56 82 ILE A C 1
ATOM 653 O O . ILE A 1 82 ? 6.737 -5.755 0.788 1.00 92.56 82 ILE A O 1
ATOM 657 N N . LEU A 1 83 ? 4.942 -4.955 -0.291 1.00 92.06 83 LEU A N 1
ATOM 658 C CA . LEU A 1 83 ? 3.985 -5.497 0.672 1.00 92.06 83 LEU A CA 1
ATOM 659 C C . LEU A 1 83 ? 3.650 -6.942 0.291 1.00 92.06 83 LEU A C 1
ATOM 661 O O . LEU A 1 83 ? 3.493 -7.240 -0.887 1.00 92.06 83 LEU A O 1
ATOM 665 N N . GLU A 1 84 ? 3.506 -7.823 1.281 1.00 90.19 84 GLU A N 1
ATOM 666 C CA . GLU A 1 84 ? 3.126 -9.231 1.053 1.00 90.19 84 GLU A CA 1
ATOM 667 C C . GLU A 1 84 ? 1.605 -9.453 0.991 1.00 90.19 84 GLU A C 1
ATOM 669 O O . GLU A 1 84 ? 1.129 -10.545 0.669 1.00 90.19 84 GLU A O 1
ATOM 674 N N . GLN A 1 85 ? 0.842 -8.411 1.320 1.00 88.88 85 GLN A N 1
ATOM 675 C CA . GLN A 1 85 ? -0.616 -8.370 1.335 1.00 88.88 85 GLN A CA 1
ATOM 676 C C . GLN A 1 85 ? -1.096 -6.968 0.928 1.00 88.88 85 GLN A C 1
ATOM 678 O O . GLN A 1 85 ? -0.302 -6.023 0.995 1.00 88.88 85 GLN A O 1
ATOM 683 N N . PRO A 1 86 ? -2.375 -6.800 0.538 1.00 89.00 86 PRO A N 1
ATOM 684 C CA . PRO A 1 86 ? -2.933 -5.490 0.229 1.00 89.00 86 PRO A CA 1
ATOM 685 C C . PRO A 1 86 ? -2.602 -4.425 1.275 1.00 89.00 86 PRO A C 1
ATOM 687 O O . PRO A 1 86 ? -2.788 -4.637 2.474 1.00 89.00 86 PRO A O 1
ATOM 690 N N . ALA A 1 87 ? -2.142 -3.264 0.805 1.00 85.56 87 ALA A N 1
ATOM 691 C CA . ALA A 1 87 ? -2.036 -2.065 1.613 1.00 85.56 87 ALA A CA 1
ATOM 692 C C . ALA A 1 87 ? -3.414 -1.776 2.240 1.00 85.56 87 ALA A C 1
ATOM 694 O O . 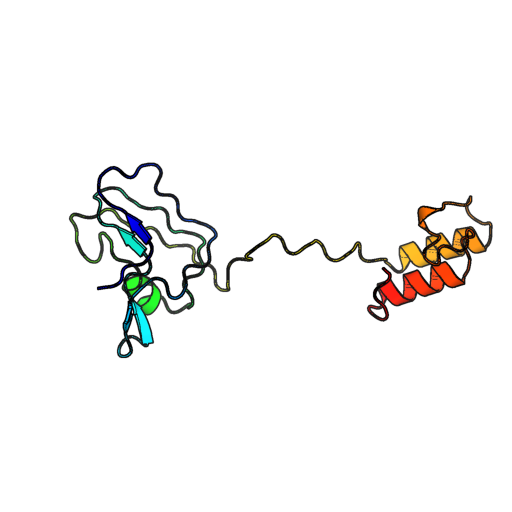ALA A 1 87 ? -4.429 -1.793 1.533 1.00 85.56 87 ALA A O 1
ATOM 695 N N . PRO A 1 88 ? -3.499 -1.510 3.548 1.00 78.12 88 PRO A N 1
ATOM 696 C CA . PRO A 1 88 ? -4.755 -1.107 4.157 1.00 78.12 88 PRO A CA 1
ATOM 697 C C . PRO A 1 88 ? -5.250 0.178 3.476 1.00 78.12 88 PRO A C 1
ATOM 699 O O . PRO A 1 88 ? -4.544 1.182 3.446 1.00 78.12 88 PRO A O 1
ATOM 702 N N . CYS A 1 89 ? -6.455 0.164 2.900 1.00 65.44 89 CYS A N 1
ATOM 703 C CA . CYS A 1 89 ? -7.010 1.323 2.184 1.00 65.44 89 CYS A CA 1
ATOM 704 C C . CYS A 1 89 ? -7.509 2.447 3.114 1.00 65.44 89 CYS A C 1
ATOM 706 O O . CYS A 1 89 ? -7.985 3.480 2.652 1.00 65.44 89 CYS A O 1
ATOM 708 N N . ALA A 1 90 ? -7.398 2.244 4.422 1.00 53.00 90 ALA A N 1
ATOM 709 C CA . ALA A 1 90 ? -7.629 3.206 5.485 1.00 53.00 90 ALA A CA 1
ATOM 710 C C . ALA A 1 90 ? -6.873 2.695 6.723 1.00 53.00 90 ALA A C 1
ATOM 712 O O . ALA A 1 90 ? -6.661 1.479 6.817 1.00 53.00 90 ALA A O 1
ATOM 713 N N . PRO A 1 91 ? -6.513 3.547 7.704 1.00 52.06 91 PRO A N 1
ATOM 714 C CA . PRO A 1 91 ? -6.409 3.031 9.061 1.00 52.06 91 PRO A CA 1
ATOM 715 C C . PRO A 1 91 ? -7.711 2.269 9.310 1.00 52.06 91 PRO A C 1
ATOM 717 O O . PRO A 1 91 ? -8.797 2.836 9.161 1.00 52.06 91 PRO A O 1
ATOM 720 N N . THR A 1 92 ? -7.621 0.966 9.585 1.00 48.28 92 THR A N 1
ATOM 721 C CA . THR A 1 92 ? -8.758 0.259 10.171 1.00 48.28 92 THR A CA 1
ATOM 722 C C . THR A 1 92 ? -9.218 1.142 11.323 1.00 48.28 92 THR A C 1
ATOM 724 O O . THR A 1 92 ? -8.344 1.546 12.102 1.00 48.28 92 THR A O 1
ATOM 727 N N . PRO A 1 93 ? -10.510 1.522 11.409 1.00 50.78 93 PRO A N 1
ATOM 728 C CA . PRO A 1 93 ? -11.015 2.119 12.633 1.00 50.78 93 PRO A CA 1
ATOM 729 C C . PRO A 1 93 ? -10.446 1.272 13.762 1.00 50.78 93 PRO A C 1
ATOM 731 O O . PRO A 1 93 ? -10.536 0.042 13.674 1.00 50.78 93 PRO A O 1
ATOM 734 N N . GLU A 1 94 ? -9.749 1.898 14.715 1.00 54.19 94 GLU A N 1
ATOM 735 C CA . GLU A 1 94 ? -9.406 1.203 15.948 1.00 54.19 94 GLU A CA 1
ATOM 736 C C . GLU A 1 94 ? -10.672 0.458 16.353 1.00 54.19 94 GLU A C 1
ATOM 738 O O . GLU A 1 94 ? -11.759 1.049 16.364 1.00 54.19 94 GLU A O 1
ATOM 743 N N . GLU A 1 95 ? -10.544 -0.856 16.525 1.00 54.81 95 GLU A N 1
ATOM 744 C CA . GLU A 1 95 ? -11.598 -1.692 17.077 1.00 54.81 95 GLU A CA 1
ATOM 745 C C . GLU A 1 95 ? -12.264 -0.880 18.201 1.00 54.81 95 GLU A C 1
ATOM 747 O O . GLU A 1 95 ? -11.523 -0.270 18.990 1.00 54.81 95 GLU A O 1
ATOM 752 N N . PRO A 1 96 ? -13.609 -0.736 18.220 1.00 55.50 96 PRO A N 1
ATOM 753 C CA . PRO A 1 96 ? -14.279 0.076 19.235 1.00 55.50 96 PRO A CA 1
ATOM 754 C C . PRO A 1 96 ? -13.667 -0.286 20.585 1.00 55.50 96 PRO A C 1
ATOM 756 O O . PRO A 1 96 ? -13.439 -1.481 20.788 1.00 55.50 96 PRO A O 1
ATOM 759 N N . PRO A 1 97 ? -13.324 0.703 21.440 1.00 56.91 97 PRO A N 1
ATOM 760 C CA . PRO A 1 97 ? -12.454 0.495 22.592 1.00 56.91 97 PRO A CA 1
ATOM 761 C C . PRO A 1 97 ? -12.865 -0.796 23.272 1.00 56.91 97 PRO A C 1
ATOM 763 O O . PRO A 1 97 ? -13.997 -0.891 23.749 1.00 56.91 97 PRO A O 1
ATOM 766 N N . ALA A 1 98 ? -11.996 -1.807 23.184 1.00 66.75 98 ALA A N 1
ATOM 767 C CA . ALA A 1 98 ? -12.342 -3.139 23.628 1.00 66.75 98 ALA A CA 1
ATOM 768 C C . ALA A 1 98 ? -12.603 -3.025 25.121 1.00 66.75 98 ALA A C 1
ATOM 770 O O . ALA A 1 98 ? -11.669 -2.892 25.913 1.00 66.75 98 ALA A O 1
ATOM 771 N N . PHE A 1 99 ? -13.881 -3.008 25.495 1.00 77.62 99 PHE A N 1
ATOM 772 C CA . PHE A 1 99 ? -14.267 -3.159 26.877 1.00 77.62 99 PHE A CA 1
ATOM 773 C C . PHE A 1 99 ? -13.548 -4.401 27.375 1.00 77.62 99 PHE A C 1
ATOM 775 O O . PHE A 1 99 ? -13.587 -5.457 26.754 1.00 77.62 99 PHE A O 1
ATOM 782 N N . THR A 1 100 ? -12.801 -4.255 28.451 1.00 85.50 100 THR A N 1
ATOM 783 C CA . THR A 1 100 ? -12.045 -5.347 29.040 1.00 85.50 100 THR A CA 1
ATOM 784 C C . THR A 1 100 ? -12.816 -5.905 30.224 1.00 85.50 100 THR A C 1
ATOM 786 O O . THR A 1 100 ? -13.712 -5.275 30.791 1.00 85.50 100 THR A O 1
ATOM 789 N N . THR A 1 101 ? -12.420 -7.081 30.699 1.00 87.69 101 THR A N 1
ATOM 790 C CA . THR A 1 101 ? -12.920 -7.591 31.982 1.00 87.69 101 THR A CA 1
ATOM 791 C C . THR A 1 101 ? -12.627 -6.625 33.138 1.00 87.69 101 THR A C 1
ATOM 793 O O . THR A 1 101 ? -13.353 -6.623 34.128 1.00 87.69 101 THR A O 1
ATOM 796 N N . THR A 1 102 ? -11.590 -5.785 33.023 1.00 90.81 102 THR A N 1
ATOM 797 C CA . THR A 1 102 ? -11.276 -4.738 34.009 1.00 90.81 102 THR A CA 1
ATOM 798 C C . THR A 1 102 ? -12.379 -3.689 34.071 1.00 90.81 102 THR A C 1
ATOM 800 O O . THR A 1 102 ? -12.783 -3.290 35.160 1.00 90.81 102 THR A O 1
ATOM 803 N N . ASP A 1 103 ? -12.917 -3.292 32.924 1.00 91.50 103 ASP A N 1
ATOM 804 C CA . ASP A 1 103 ? -13.995 -2.309 32.828 1.00 91.50 103 ASP A CA 1
ATOM 805 C C . ASP A 1 103 ? -15.285 -2.834 33.470 1.00 91.50 103 ASP A C 1
ATOM 807 O O . ASP A 1 103 ? -15.953 -2.121 34.223 1.00 91.50 103 ASP A O 1
ATOM 811 N N . ALA A 1 104 ? -15.574 -4.127 33.290 1.00 91.81 104 ALA A N 1
ATOM 812 C CA . ALA A 1 104 ? -16.697 -4.787 33.955 1.00 91.81 104 ALA A CA 1
ATOM 813 C C . ALA A 1 104 ? -16.529 -4.785 35.484 1.00 91.81 104 ALA A C 1
ATOM 815 O O . ALA A 1 104 ? -17.490 -4.562 36.223 1.00 91.81 104 ALA A O 1
ATOM 816 N N . VAL A 1 105 ? -15.301 -4.984 35.980 1.00 94.44 105 VAL A N 1
ATOM 817 C CA . VAL A 1 105 ? -15.000 -4.901 37.418 1.00 94.44 105 VAL A CA 1
ATOM 818 C C . VAL A 1 105 ? -15.187 -3.477 37.939 1.00 94.44 105 VAL A C 1
ATOM 820 O O . VAL A 1 105 ? -15.694 -3.307 39.047 1.00 94.44 105 VAL A O 1
ATOM 823 N N . ILE A 1 106 ? -14.833 -2.451 37.163 1.00 93.62 106 ILE A N 1
ATOM 824 C CA . ILE A 1 106 ? -15.059 -1.053 37.548 1.00 93.62 106 ILE A CA 1
ATOM 825 C C . ILE A 1 106 ? -16.558 -0.761 37.680 1.00 93.62 106 ILE A C 1
ATOM 827 O O . ILE A 1 106 ? -16.975 -0.227 38.711 1.00 93.62 106 ILE A O 1
ATOM 831 N N . ALA A 1 107 ? -17.366 -1.150 36.693 1.00 93.62 107 ALA A N 1
ATOM 832 C CA . ALA A 1 107 ? -18.819 -0.994 36.750 1.00 93.62 107 ALA A CA 1
ATOM 833 C C . ALA A 1 107 ? -19.424 -1.760 37.941 1.00 93.62 107 ALA A C 1
ATOM 835 O O . ALA A 1 107 ? -20.245 -1.220 38.683 1.00 93.62 107 ALA A O 1
ATOM 836 N N . LEU A 1 108 ? -18.939 -2.977 38.212 1.00 94.50 108 LEU A N 1
ATOM 837 C CA . LEU A 1 108 ? -19.371 -3.769 39.364 1.00 94.50 108 LEU A CA 1
ATOM 838 C C . LEU A 1 108 ? -18.998 -3.115 40.706 1.00 94.50 108 LEU A C 1
ATOM 840 O O . LEU A 1 108 ? -19.790 -3.149 41.646 1.00 94.50 108 LEU A O 1
ATOM 844 N N . GLN A 1 109 ? -17.818 -2.496 40.813 1.00 96.12 109 GLN A N 1
ATOM 845 C CA . GLN A 1 109 ? -17.405 -1.755 42.012 1.00 96.12 109 GLN A CA 1
ATOM 846 C C . GLN A 1 109 ? -18.295 -0.535 42.267 1.00 96.12 109 GLN A C 1
ATOM 848 O O . GLN A 1 109 ? -18.588 -0.236 43.427 1.00 96.12 109 GLN A O 1
ATOM 853 N N . ILE A 1 110 ? -18.730 0.154 41.208 1.00 94.25 110 ILE A N 1
ATOM 854 C CA . ILE A 1 110 ? -19.680 1.269 41.310 1.00 94.25 110 ILE A CA 1
ATOM 855 C C . ILE A 1 110 ? -21.051 0.744 41.753 1.00 94.25 110 ILE A C 1
ATOM 857 O O . ILE A 1 110 ? -21.607 1.260 42.721 1.00 94.25 110 ILE A O 1
ATOM 861 N N . ALA A 1 111 ? -21.544 -0.334 41.137 1.00 93.62 111 ALA A N 1
ATOM 862 C CA . ALA A 1 111 ? -22.811 -0.970 41.505 1.00 93.62 111 ALA A CA 1
ATOM 863 C C . ALA A 1 111 ? -22.826 -1.467 42.966 1.00 93.62 111 ALA A C 1
ATOM 865 O O . ALA A 1 111 ? -23.846 -1.393 43.647 1.00 93.62 111 ALA A O 1
ATOM 866 N N . ALA A 1 112 ? -21.681 -1.935 43.474 1.00 94.38 112 ALA A N 1
ATOM 867 C CA . ALA A 1 112 ? -21.501 -2.347 44.866 1.00 94.38 112 ALA A CA 1
ATOM 868 C C . ALA A 1 112 ? -21.291 -1.171 45.844 1.00 94.38 112 ALA A C 1
ATOM 870 O O . ALA A 1 112 ? -21.073 -1.400 47.034 1.00 94.38 112 ALA A O 1
ATOM 871 N N . GLY A 1 113 ? -21.282 0.080 45.368 1.00 92.06 113 GLY A N 1
ATOM 872 C CA . GLY A 1 113 ? -21.019 1.272 46.183 1.00 92.06 113 GLY A CA 1
ATOM 873 C C . GLY A 1 113 ? -19.579 1.379 46.699 1.00 92.06 113 GLY A C 1
ATOM 874 O O . GLY A 1 113 ? -19.287 2.203 47.563 1.00 92.06 113 GLY A O 1
ATOM 875 N N . SER A 1 114 ? -18.664 0.558 46.178 1.00 92.94 114 SER A N 1
ATOM 876 C CA . SER A 1 114 ? -17.236 0.577 46.530 1.00 92.94 114 SER A CA 1
ATOM 877 C C . SER A 1 114 ? -16.461 1.668 45.784 1.00 92.94 114 SER A C 1
ATOM 879 O O . SER A 1 114 ? -15.287 1.905 46.068 1.00 92.94 114 SER A O 1
ATOM 881 N N . ARG A 1 115 ? -17.107 2.332 44.819 1.00 92.31 115 ARG A N 1
ATOM 882 C CA . ARG A 1 115 ? -16.545 3.408 44.001 1.00 92.31 115 ARG A CA 1
ATOM 883 C C . ARG A 1 115 ? -17.624 4.472 43.728 1.00 92.31 115 ARG A C 1
ATOM 885 O O . ARG A 1 115 ? -18.793 4.107 43.616 1.00 92.31 115 ARG A O 1
ATOM 892 N N . PRO A 1 116 ? -17.276 5.773 43.646 1.00 91.62 116 PRO A N 1
ATOM 893 C CA . PRO A 1 116 ? -18.242 6.822 43.319 1.00 91.62 116 PRO A CA 1
ATOM 894 C C . PRO A 1 116 ? -18.881 6.614 41.933 1.00 91.62 116 PRO A C 1
ATOM 896 O O . PRO A 1 116 ? -18.207 6.084 41.046 1.00 91.62 116 PRO A O 1
ATOM 899 N N . PRO A 1 117 ? -20.137 7.062 41.728 1.00 89.19 117 PRO A N 1
ATOM 900 C CA . PRO A 1 117 ? -20.814 6.986 40.436 1.00 89.19 117 PRO A CA 1
ATOM 901 C C . PRO A 1 117 ? -20.036 7.695 39.326 1.00 89.19 117 PRO A C 1
ATOM 903 O O . PRO A 1 117 ? -19.556 8.815 39.510 1.00 89.19 117 PRO A O 1
ATOM 906 N N . ASP A 1 118 ? -19.950 7.052 38.166 1.00 89.62 118 ASP A N 1
ATOM 907 C CA . ASP A 1 118 ? -19.303 7.589 36.973 1.00 89.62 118 ASP A CA 1
ATOM 908 C C . ASP A 1 118 ? -20.153 7.220 35.744 1.00 89.62 118 ASP A C 1
ATOM 910 O O . ASP A 1 118 ? -20.210 6.042 35.385 1.00 89.62 118 ASP A O 1
ATOM 914 N N . PRO A 1 119 ? -20.819 8.204 35.104 1.00 88.06 119 PRO A N 1
ATOM 915 C CA . PRO A 1 119 ? -21.733 7.974 33.981 1.00 88.06 119 PRO A CA 1
ATOM 916 C C . PRO A 1 119 ? -21.092 7.298 32.768 1.00 88.06 119 PRO A C 1
ATOM 918 O O . PRO A 1 119 ? -21.798 6.804 31.900 1.00 88.06 119 PRO A O 1
ATOM 921 N N . ARG A 1 120 ? -19.756 7.261 32.684 1.00 88.38 120 ARG A N 1
ATOM 922 C CA . ARG A 1 120 ? -19.049 6.557 31.604 1.00 88.38 120 ARG A CA 1
ATOM 923 C C . ARG A 1 120 ? -19.280 5.045 31.622 1.00 88.38 120 ARG A C 1
ATOM 925 O O . ARG A 1 120 ? -19.062 4.406 30.601 1.00 88.38 120 ARG A O 1
ATOM 932 N N . TRP A 1 121 ? -19.702 4.493 32.759 1.00 89.50 121 TRP A N 1
ATOM 933 C CA . TRP A 1 121 ? -19.993 3.067 32.921 1.00 89.50 121 TRP A CA 1
ATOM 934 C C . TRP A 1 121 ? -21.489 2.743 32.876 1.00 89.50 121 TRP A C 1
ATOM 936 O O . TRP A 1 121 ? -21.841 1.596 33.111 1.00 89.50 121 TRP A O 1
ATOM 946 N N . ASP A 1 122 ? -22.356 3.719 32.590 1.00 90.62 122 ASP A N 1
ATOM 947 C CA . ASP A 1 122 ? -23.783 3.499 32.318 1.00 90.62 122 ASP A CA 1
ATOM 948 C C . ASP A 1 122 ? -23.949 3.192 30.822 1.00 90.62 122 ASP A C 1
ATOM 950 O O . ASP A 1 122 ? -24.197 4.074 29.994 1.00 90.62 122 ASP A O 1
ATOM 954 N N . VAL A 1 123 ? -23.703 1.932 30.457 1.00 89.69 123 VAL A N 1
ATOM 955 C CA . VAL A 1 123 ? -23.780 1.469 29.062 1.00 89.69 123 VAL A CA 1
ATOM 956 C C . VAL A 1 123 ? -25.207 1.107 28.657 1.00 89.69 123 VAL A C 1
ATOM 958 O O . VAL A 1 123 ? -25.520 1.106 27.467 1.00 89.69 123 VAL A O 1
ATOM 961 N N . SER A 1 124 ? -26.082 0.835 29.627 1.00 90.50 124 SER A N 1
ATOM 962 C CA . SER A 1 124 ? -27.513 0.615 29.405 1.00 90.50 124 SER A CA 1
ATOM 963 C C . SER A 1 124 ? -28.290 1.919 29.167 1.00 90.50 124 SER A C 1
ATOM 965 O O . SER A 1 124 ? -29.365 1.887 28.562 1.00 90.50 124 SER A O 1
ATOM 967 N N . ARG A 1 125 ? -27.708 3.066 29.555 1.00 90.38 125 ARG A N 1
ATOM 968 C CA . ARG A 1 125 ? -28.270 4.424 29.471 1.00 90.38 125 ARG A CA 1
ATOM 969 C C . ARG A 1 125 ? -29.539 4.595 30.311 1.00 90.38 125 ARG A C 1
ATOM 971 O O . ARG A 1 125 ? -30.454 5.317 29.906 1.00 90.38 125 ARG A O 1
ATOM 978 N N . ASP A 1 126 ? -29.603 3.939 31.468 1.00 91.31 126 ASP A N 1
ATOM 979 C CA . ASP A 1 126 ? -30.746 4.013 32.388 1.00 91.31 126 ASP A CA 1
ATOM 980 C C . ASP A 1 126 ? -30.569 5.061 33.509 1.00 91.31 126 ASP A C 1
ATOM 982 O O . ASP A 1 126 ? -31.492 5.321 34.289 1.00 91.31 126 ASP A O 1
ATOM 986 N N . GLY A 1 127 ? -29.408 5.722 33.547 1.00 91.25 127 GLY A N 1
ATOM 987 C CA . GLY A 1 127 ? -29.050 6.742 34.525 1.00 91.25 127 GLY A CA 1
ATOM 988 C C . GLY A 1 127 ? -28.397 6.192 35.794 1.00 91.25 127 GLY A C 1
ATOM 989 O O . GLY A 1 127 ? -28.136 6.975 36.712 1.00 91.25 127 GLY A O 1
ATOM 990 N N . SER A 1 128 ? -28.143 4.883 35.888 1.00 91.75 128 SER A N 1
ATOM 991 C CA . SER A 1 128 ? -27.509 4.225 37.033 1.00 91.75 128 SER A CA 1
ATOM 992 C C . SER A 1 128 ? -26.501 3.166 36.589 1.00 91.75 128 SER A C 1
ATOM 994 O O . SER A 1 128 ? -26.799 2.311 35.778 1.00 91.75 128 SER A O 1
ATOM 996 N N . VAL A 1 129 ? -25.311 3.141 37.197 1.00 93.69 129 VAL A N 1
ATOM 997 C CA . VAL A 1 129 ? -24.353 2.047 36.958 1.00 93.69 129 VAL A CA 1
ATOM 998 C C . VAL A 1 129 ? -24.703 0.866 37.861 1.00 93.69 129 VAL A C 1
ATOM 1000 O O . VAL A 1 129 ? -24.530 0.931 39.082 1.00 93.69 129 VAL A O 1
ATOM 1003 N N . THR A 1 130 ? -25.188 -0.217 37.264 1.00 94.69 130 THR A N 1
ATOM 1004 C CA . THR A 1 130 ? -25.644 -1.428 37.950 1.00 94.69 130 THR A CA 1
ATOM 1005 C C . THR A 1 130 ? -24.870 -2.674 37.505 1.00 94.69 130 THR A C 1
ATOM 1007 O O . THR A 1 130 ? -23.959 -2.634 36.675 1.00 94.69 130 THR A O 1
ATOM 1010 N N . SER A 1 131 ? -25.223 -3.834 38.069 1.00 94.06 131 SER A N 1
ATOM 1011 C CA . SER A 1 131 ? -24.700 -5.120 37.597 1.00 94.06 131 SER A CA 1
ATOM 1012 C C . SER A 1 131 ? -25.094 -5.426 36.148 1.00 94.06 131 SER A C 1
ATOM 1014 O O . SER A 1 131 ? -24.418 -6.235 35.513 1.00 94.06 131 SER A O 1
ATOM 1016 N N . LEU A 1 132 ? -26.151 -4.792 35.620 1.00 93.69 132 LEU A N 1
ATOM 1017 C CA . LEU A 1 132 ? -26.535 -4.907 34.216 1.00 93.69 132 LEU A CA 1
ATOM 1018 C C . LEU A 1 132 ? -25.475 -4.273 33.311 1.00 93.69 132 LEU A C 1
ATOM 1020 O O . LEU A 1 132 ? -25.036 -4.920 32.365 1.00 93.69 132 LEU A O 1
ATOM 1024 N N . ASP A 1 133 ? -24.993 -3.077 33.647 1.00 93.00 133 ASP A N 1
ATOM 1025 C CA . ASP A 1 133 ? -23.926 -2.409 32.897 1.00 93.00 133 ASP A CA 1
ATOM 1026 C C . ASP A 1 133 ? -22.624 -3.206 32.945 1.00 93.00 133 ASP A C 1
ATOM 1028 O O . ASP A 1 133 ? -21.988 -3.438 31.919 1.00 93.00 133 ASP A O 1
ATOM 1032 N N . ALA A 1 134 ? -22.268 -3.723 34.126 1.00 93.19 134 ALA A N 1
ATOM 1033 C CA . ALA A 1 134 ? -21.111 -4.603 34.279 1.00 93.19 134 ALA A CA 1
ATOM 1034 C C . ALA A 1 134 ? -21.226 -5.872 33.416 1.00 93.19 134 ALA A C 1
ATOM 1036 O O . ALA A 1 134 ? -20.233 -6.321 32.843 1.00 93.19 134 ALA A O 1
ATOM 1037 N N . LEU A 1 135 ? -22.430 -6.444 33.298 1.00 92.75 135 LEU A N 1
ATOM 1038 C CA . LEU A 1 135 ? -22.681 -7.607 32.451 1.00 92.75 135 LEU A CA 1
ATOM 1039 C C . LEU A 1 135 ? -22.587 -7.258 30.963 1.00 92.75 135 LEU A C 1
ATOM 1041 O O . LEU A 1 135 ? -21.957 -8.004 30.220 1.00 92.75 135 LEU A O 1
ATOM 1045 N N . MET A 1 136 ? -23.166 -6.135 30.537 1.00 91.19 136 MET A N 1
ATOM 1046 C CA . MET A 1 136 ? -23.081 -5.656 29.154 1.00 91.19 136 MET A CA 1
ATOM 1047 C C . MET A 1 136 ? -21.625 -5.410 28.739 1.00 91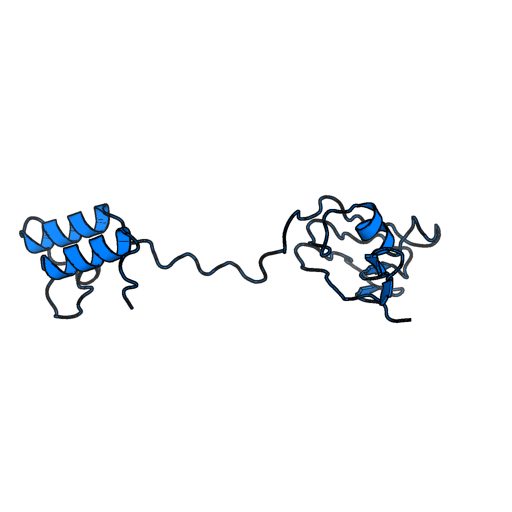.19 136 MET A C 1
ATOM 1049 O O . MET A 1 136 ? -21.205 -5.845 27.670 1.00 91.19 136 MET A O 1
ATOM 1053 N N . ILE A 1 137 ? -20.828 -4.806 29.625 1.00 90.44 137 ILE A N 1
ATOM 1054 C CA . ILE A 1 137 ? -19.388 -4.594 29.434 1.00 90.44 137 ILE A CA 1
ATOM 1055 C C . ILE A 1 137 ? -18.641 -5.934 29.357 1.00 90.44 137 ILE A C 1
ATOM 1057 O O . ILE A 1 137 ? -17.791 -6.117 28.490 1.00 90.44 137 ILE A O 1
ATOM 1061 N N . LEU A 1 138 ? -18.967 -6.902 30.220 1.00 90.12 138 LEU A N 1
ATOM 1062 C CA . LEU A 1 138 ? -18.343 -8.229 30.201 1.00 90.12 138 LEU A CA 1
ATOM 1063 C C . LEU A 1 138 ? -18.697 -9.027 28.937 1.00 90.12 138 LEU A C 1
ATOM 1065 O O . LEU A 1 138 ? -17.855 -9.746 28.402 1.00 90.12 138 LEU A O 1
ATOM 1069 N N . GLN A 1 139 ? -19.935 -8.906 28.455 1.00 88.12 139 GLN A N 1
ATOM 1070 C CA . GLN A 1 139 ? -20.387 -9.524 27.209 1.00 88.12 139 GLN A CA 1
ATOM 1071 C C . GLN A 1 139 ? -19.695 -8.901 25.995 1.00 88.12 139 GLN A C 1
ATOM 1073 O O . GLN A 1 139 ? -19.272 -9.643 25.109 1.00 88.12 139 GLN A O 1
ATOM 1078 N N . ALA A 1 140 ? -19.516 -7.578 25.985 1.00 84.38 140 ALA A N 1
ATOM 1079 C CA . ALA A 1 140 ? -18.726 -6.886 24.971 1.00 84.38 140 ALA A CA 1
ATOM 1080 C C . ALA A 1 140 ? -17.254 -7.333 25.002 1.00 84.38 140 ALA A C 1
ATOM 1082 O O . ALA A 1 140 ? -16.693 -7.678 23.965 1.00 84.38 140 ALA A O 1
ATOM 1083 N N . ALA A 1 141 ? -16.664 -7.458 26.195 1.00 83.62 141 ALA A N 1
ATOM 1084 C CA . ALA A 1 141 ? -15.294 -7.940 26.383 1.00 83.62 141 ALA A CA 1
ATOM 1085 C C . ALA A 1 141 ? -15.064 -9.383 25.911 1.00 83.62 141 ALA A C 1
ATOM 1087 O O . ALA A 1 141 ? -13.966 -9.743 25.493 1.00 83.62 141 ALA A O 1
ATOM 1088 N N . ALA A 1 142 ? -16.093 -10.227 25.993 1.00 81.44 142 ALA A N 1
ATOM 1089 C CA . ALA A 1 142 ? -16.044 -11.615 25.548 1.00 81.44 142 ALA A CA 1
ATOM 1090 C C . ALA A 1 142 ? -16.336 -11.787 24.042 1.00 81.44 142 ALA A C 1
ATOM 1092 O O . ALA A 1 142 ? -16.415 -12.924 23.575 1.00 81.44 142 ALA A O 1
ATOM 1093 N N . GLY A 1 143 ? -16.538 -10.693 23.293 1.00 70.81 143 GLY A N 1
ATOM 1094 C CA . GLY A 1 143 ? -16.948 -10.730 21.884 1.00 70.81 143 GLY A CA 1
ATOM 1095 C C . GLY A 1 143 ? -18.379 -11.241 21.676 1.00 70.81 143 GLY A C 1
ATOM 1096 O O . GLY A 1 143 ? -18.718 -11.718 20.597 1.00 70.81 143 GLY A O 1
ATOM 1097 N N . GLY A 1 144 ? -19.211 -11.204 22.721 1.00 59.97 144 GLY A N 1
ATOM 1098 C CA . GLY A 1 144 ? -20.569 -11.743 22.705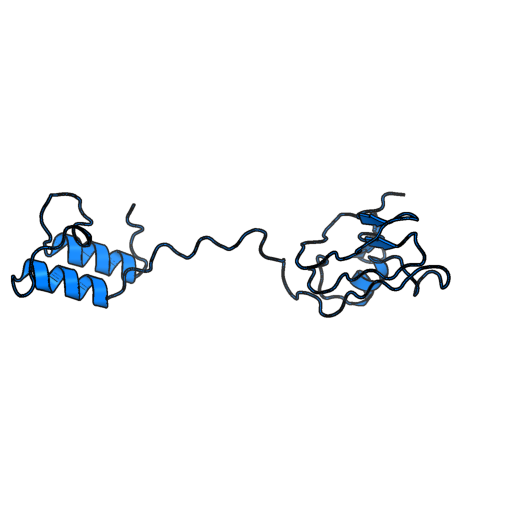 1.00 59.97 144 GLY A CA 1
ATOM 1099 C C . GLY A 1 144 ? -21.626 -10.776 22.169 1.00 59.97 144 GLY A C 1
ATOM 1100 O O . GLY A 1 144 ? -22.650 -11.247 21.677 1.00 59.97 144 GLY A O 1
ATOM 1101 N N . ILE A 1 145 ? -21.416 -9.455 22.281 1.00 59.41 145 ILE A N 1
ATOM 1102 C CA . ILE A 1 145 ? -22.364 -8.406 21.854 1.00 59.41 145 ILE A CA 1
ATOM 1103 C C . ILE A 1 145 ? -21.601 -7.121 21.483 1.00 59.41 145 ILE A C 1
ATOM 1105 O O . ILE A 1 145 ? -20.762 -6.663 22.254 1.00 59.41 145 ILE A O 1
ATOM 1109 N N . GLU A 1 146 ? -21.939 -6.501 20.348 1.00 56.28 146 GLU A N 1
ATOM 1110 C CA . GLU A 1 146 ? -21.561 -5.112 20.051 1.00 56.28 146 GLU A CA 1
ATOM 1111 C C . GLU A 1 146 ? -22.500 -4.159 20.807 1.00 56.28 146 GLU A C 1
ATOM 1113 O O . GLU A 1 146 ? -23.714 -4.181 20.598 1.00 56.28 146 GLU A O 1
ATOM 1118 N N . ILE A 1 147 ? -21.958 -3.333 21.703 1.00 59.16 147 ILE A N 1
ATOM 1119 C CA . ILE A 1 147 ? -22.724 -2.290 22.400 1.00 59.16 147 ILE A CA 1
ATOM 1120 C C . ILE A 1 147 ? -22.611 -0.963 21.635 1.00 59.16 147 ILE A C 1
ATOM 1122 O O . ILE A 1 147 ? -21.522 -0.402 21.528 1.00 59.16 147 ILE A O 1
ATOM 1126 N N . GLY A 1 148 ? -23.732 -0.495 21.068 1.00 53.97 148 GLY A N 1
ATOM 1127 C CA . GLY A 1 148 ? -23.867 0.767 20.313 1.00 53.97 148 GLY A CA 1
ATOM 1128 C C . GLY A 1 148 ? -24.764 1.796 21.001 1.00 53.97 148 GLY A C 1
ATOM 1129 O O . GLY A 1 148 ? -25.776 1.385 21.605 1.00 53.97 148 GLY A O 1
#

Secondary structure (DSSP, 8-state):
---SEEE-TT--S-B--S-B--S-SEEETTTTEEE-SEEE-SSS-EE-TT-B-S-S-HHHHHHHEESTTT-TTSPPEE-PSPPSSPPPSS-----S----HHHHHHHHHHHTTSS---GGG--S-SSS--HHHHHHHHHHHTTS----